Protein AF-A0A1V5KC66-F1 (afdb_monomer)

Solvent-accessible surface area (backbone atoms only — not comparable to full-atom values): 8540 Å² total; per-residue (Å²): 64,28,26,28,54,78,87,61,74,70,51,52,48,59,29,53,36,64,73,66,48,62,86,91,54,68,43,51,25,12,16,60,26,38,77,54,48,74,86,56,92,78,58,57,57,96,84,44,56,28,66,43,75,62,49,49,56,77,28,45,54,57,56,52,51,50,50,55,51,49,26,60,76,72,69,50,92,50,74,72,76,48,102,70,70,49,48,34,32,47,70,57,68,65,39,51,52,53,49,53,51,42,50,71,74,61,50,54,48,36,24,33,17,74,59,70,67,86,86,52,48,73,70,56,45,49,50,43,33,76,76,33,41,52,37,66,57,76,56,52,68,62,49,49,57,31,42,76,67,75,93

Foldseek 3Di:
DEEEDDDDPLLLLLLLLLVPADLPAAAEYAAPNCVSHVPPPSQADPPHGSYDYQYHNVSVVVVVVVLVVVCVVVVHPDSLPDLDAAEYEYDDCSRVVSVVVCVVSVAACHAYDPDDDPPQDPVNVVVCCVRRVYHHDDDSVVVSVVSNVSD

Nearest PDB structures (foldseek):
  1oa1-assembly1_A  TM=1.005E+00  e=5.098E-24  Nitratidesulfovibrio vulgaris
  1e1d-assembly1_A  TM=1.003E+00  e=7.368E-24  Nitratidesulfovibrio vulgaris
  1upx-assembly1_A  TM=9.959E-01  e=2.087E-21  Desulfovibrio desulfuricans
  8cns-assembly1_A  TM=9.979E-01  e=1.582E-20  Methanothermococcus thermolithotrophicus DSM 2095
  7e0l-assembly2_M  TM=9.813E-01  e=1.350E-15  Methanothermobacter marburgensis str. Marburg

Radius of gyration: 14.73 Å; Cα contacts (8 Å, |Δi|>4): 222; chains: 1; bounding box: 36×36×29 Å

Secondary structure (DSSP, 8-state):
--B---S-GGGHHHHHHHHHS-TT--EEE-SGGGGGTTTS---EETTEESEEE--SGGGHHHHHHHHHHHHHHTT-SSGGGSS---EEE--SHHHHHHHHHHHHTT----EEESS--TT--HHHHHHHHHHH--EE---HHHHHHHHHTT-

Mean predicted aligned error: 2.04 Å

pLDDT: mean 97.91, std 1.31, range [92.5, 98.94]

Structure (mmCIF, N/CA/C/O backbone):
data_AF-A0A1V5KC66-F1
#
_entry.id   AF-A0A1V5KC66-F1
#
loop_
_atom_site.group_PDB
_atom_site.id
_atom_site.type_symbol
_atom_site.label_atom_id
_atom_site.label_alt_id
_atom_site.label_comp_id
_atom_site.label_asym_id
_atom_site.label_entity_id
_atom_site.label_seq_id
_atom_site.pdbx_PDB_ins_code
_atom_site.Cartn_x
_atom_site.Cartn_y
_atom_site.Cartn_z
_atom_site.occupancy
_atom_site.B_iso_or_equiv
_atom_site.auth_seq_id
_atom_site.auth_comp_id
_atom_site.auth_asym_id
_atom_site.auth_atom_id
_atom_site.pdbx_PDB_model_num
ATOM 1 N N . MET A 1 1 ? -1.870 -3.256 -2.326 1.00 98.62 1 MET A N 1
ATOM 2 C CA . MET A 1 1 ? -0.645 -3.204 -3.154 1.00 98.62 1 MET A CA 1
ATOM 3 C C . MET A 1 1 ? -0.892 -2.518 -4.505 1.00 98.62 1 MET A C 1
ATOM 5 O O . MET A 1 1 ? -0.616 -3.096 -5.548 1.00 98.62 1 MET A O 1
ATOM 9 N N . GLY A 1 2 ? -1.425 -1.290 -4.533 1.00 97.88 2 GLY A N 1
ATOM 10 C CA . GLY A 1 2 ? -1.688 -0.574 -5.795 1.00 97.88 2 GLY A CA 1
ATOM 11 C C . GLY A 1 2 ? -0.447 0.093 -6.405 1.00 97.88 2 GLY A C 1
ATOM 12 O O . GLY A 1 2 ? 0.649 0.021 -5.849 1.00 97.88 2 GLY A O 1
ATOM 13 N N . GLY A 1 3 ? -0.642 0.782 -7.532 1.00 98.44 3 GLY A N 1
ATOM 14 C CA . GLY A 1 3 ? 0.333 1.693 -8.130 1.00 98.44 3 GLY A CA 1
ATOM 15 C C . GLY A 1 3 ? 0.879 1.239 -9.487 1.00 98.44 3 GLY A C 1
ATOM 16 O O . GLY A 1 3 ? 0.140 0.732 -10.337 1.00 98.44 3 GLY A O 1
ATOM 17 N N . CYS A 1 4 ? 2.174 1.456 -9.724 1.00 98.50 4 CYS A N 1
ATOM 18 C CA . CYS A 1 4 ? 2.809 1.279 -11.032 1.00 98.50 4 CYS A CA 1
ATOM 19 C C . CYS A 1 4 ? 3.963 0.270 -11.019 1.00 98.50 4 CYS A C 1
ATOM 21 O O . CYS A 1 4 ? 4.859 0.336 -10.176 1.00 98.50 4 CYS A O 1
ATOM 23 N N . ASP A 1 5 ? 3.970 -0.621 -12.012 1.00 98.38 5 ASP A N 1
ATOM 24 C CA . ASP A 1 5 ? 5.063 -1.559 -12.264 1.00 98.38 5 ASP A CA 1
ATOM 25 C C . ASP A 1 5 ? 6.212 -0.912 -13.065 1.00 98.38 5 ASP A C 1
ATOM 27 O O . ASP A 1 5 ? 6.081 0.176 -13.625 1.00 98.38 5 ASP A O 1
ATOM 31 N N . GLY A 1 6 ? 7.355 -1.591 -13.114 1.00 97.25 6 GLY A N 1
ATOM 32 C CA . GLY A 1 6 ? 8.553 -1.169 -13.825 1.00 97.25 6 GLY A CA 1
ATOM 33 C C . GLY A 1 6 ? 9.525 -2.328 -14.049 1.00 97.25 6 GLY A C 1
ATOM 34 O O . GLY A 1 6 ? 9.224 -3.482 -13.762 1.00 97.25 6 GLY A O 1
ATOM 35 N N . ARG A 1 7 ? 10.719 -2.023 -14.568 1.00 97.50 7 ARG A N 1
ATOM 36 C CA . ARG A 1 7 ? 11.668 -3.040 -15.069 1.00 97.50 7 ARG A CA 1
ATOM 37 C C . ARG A 1 7 ? 12.683 -3.550 -14.041 1.00 97.50 7 ARG A C 1
ATOM 39 O O . ARG A 1 7 ? 13.336 -4.553 -14.291 1.00 97.50 7 ARG A O 1
ATOM 46 N N . GLN A 1 8 ? 12.860 -2.844 -12.925 1.00 95.81 8 GLN A N 1
ATOM 47 C CA . GLN A 1 8 ? 13.914 -3.149 -11.952 1.00 95.81 8 GLN A CA 1
ATOM 48 C C . GLN A 1 8 ? 13.699 -4.529 -11.295 1.00 95.81 8 GLN A C 1
ATOM 50 O O . GLN A 1 8 ? 12.577 -4.792 -10.852 1.00 95.81 8 GLN A O 1
ATOM 55 N N . PRO A 1 9 ? 14.747 -5.372 -11.168 1.00 95.19 9 PRO A N 1
ATOM 56 C CA . PRO A 1 9 ? 14.647 -6.694 -10.542 1.00 95.19 9 PRO A CA 1
ATOM 57 C C . PRO A 1 9 ? 14.097 -6.670 -9.115 1.00 95.19 9 PRO A C 1
ATOM 59 O O . PRO A 1 9 ? 13.293 -7.528 -8.775 1.00 95.19 9 PRO A O 1
ATOM 62 N N . GLY A 1 10 ? 14.417 -5.635 -8.325 1.00 95.12 10 GLY A N 1
ATOM 63 C CA . GLY A 1 10 ? 13.925 -5.473 -6.947 1.00 95.12 10 GLY A CA 1
ATOM 64 C C . GLY A 1 10 ? 12.399 -5.378 -6.800 1.00 95.12 10 GLY A C 1
ATOM 65 O O . GLY A 1 10 ? 11.890 -5.320 -5.692 1.00 95.12 10 GLY A O 1
ATOM 66 N N . ARG A 1 11 ? 11.640 -5.375 -7.901 1.00 98.19 11 ARG A N 1
ATOM 67 C CA . ARG A 1 11 ? 10.175 -5.491 -7.887 1.00 98.19 11 ARG A CA 1
ATOM 68 C C . ARG A 1 11 ? 9.679 -6.928 -7.721 1.00 98.19 11 ARG A C 1
ATOM 70 O O . ARG A 1 11 ? 8.473 -7.092 -7.547 1.00 98.19 11 ARG A O 1
ATOM 77 N N . SER A 1 12 ? 10.560 -7.937 -7.767 1.00 98.31 12 SER A N 1
ATOM 78 C CA . SER A 1 12 ? 10.212 -9.307 -7.354 1.00 98.31 12 SER A CA 1
ATOM 79 C C . SER A 1 12 ? 9.659 -9.325 -5.930 1.00 98.31 12 SER A C 1
ATOM 81 O O . SER A 1 12 ? 8.708 -10.056 -5.683 1.00 98.31 12 SER A O 1
ATOM 83 N N . TYR A 1 13 ? 10.118 -8.397 -5.080 1.00 98.81 13 TYR A N 1
ATOM 84 C CA . TYR A 1 13 ? 9.557 -8.090 -3.764 1.00 98.81 13 TYR A CA 1
ATOM 85 C C . TYR A 1 13 ? 8.018 -8.116 -3.750 1.00 98.81 13 TYR A C 1
ATOM 87 O O . TYR A 1 13 ? 7.427 -8.782 -2.912 1.00 98.81 13 TYR A O 1
ATOM 95 N N . PHE A 1 14 ? 7.336 -7.468 -4.704 1.00 98.88 14 PHE A N 1
ATOM 96 C CA . PHE A 1 14 ? 5.865 -7.425 -4.711 1.00 98.88 14 PHE A CA 1
ATOM 97 C C . PHE A 1 14 ? 5.213 -8.754 -5.115 1.00 98.88 14 PHE A C 1
ATOM 99 O O . PHE A 1 14 ? 4.085 -9.026 -4.711 1.00 98.88 14 PHE A O 1
ATOM 106 N N . THR A 1 15 ? 5.888 -9.570 -5.926 1.00 98.88 15 THR A N 1
ATOM 107 C CA . THR A 1 15 ? 5.449 -10.942 -6.216 1.00 98.88 15 THR A CA 1
ATOM 108 C C . THR A 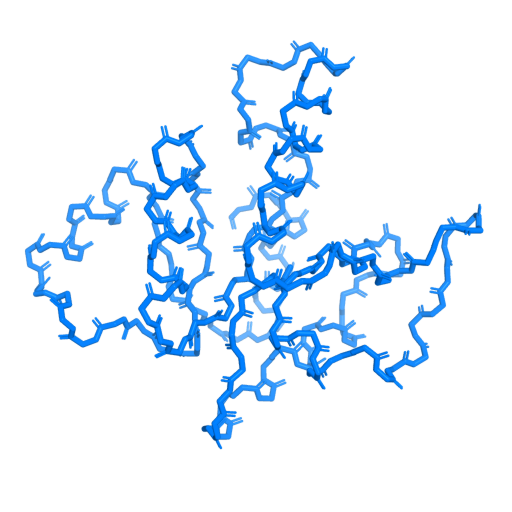1 15 ? 5.616 -11.804 -4.966 1.00 98.88 15 THR A C 1
ATOM 110 O O . THR A 1 15 ? 4.659 -12.432 -4.523 1.00 98.88 15 THR A O 1
ATOM 113 N N . GLU A 1 16 ? 6.789 -11.738 -4.339 1.00 98.81 16 GLU A N 1
ATOM 114 C CA . GLU A 1 16 ? 7.138 -12.514 -3.148 1.00 98.81 16 GLU A CA 1
ATOM 115 C C . GLU A 1 16 ? 6.252 -12.149 -1.945 1.00 98.81 16 GLU A C 1
ATOM 117 O O . GLU A 1 16 ? 5.772 -13.038 -1.247 1.00 98.81 16 GLU A O 1
ATOM 122 N N . VAL A 1 17 ? 5.942 -10.865 -1.728 1.00 98.88 17 VAL A N 1
ATOM 123 C CA . VAL A 1 17 ? 4.968 -10.432 -0.710 1.00 98.88 17 VAL A CA 1
ATOM 124 C C . VAL A 1 17 ? 3.601 -11.063 -0.967 1.00 98.88 17 VAL A C 1
ATOM 126 O O . VAL A 1 17 ? 3.005 -11.614 -0.046 1.00 98.88 17 VAL A O 1
ATOM 129 N N . ALA A 1 18 ? 3.100 -11.030 -2.206 1.00 98.88 18 ALA A N 1
ATOM 130 C CA . ALA A 1 18 ? 1.784 -11.581 -2.525 1.00 98.88 18 ALA A CA 1
ATOM 131 C C . ALA A 1 18 ? 1.695 -13.100 -2.284 1.00 98.88 18 ALA A C 1
ATOM 133 O O . ALA A 1 18 ? 0.657 -13.591 -1.840 1.00 98.88 18 ALA A O 1
ATOM 134 N N . GLU A 1 19 ? 2.778 -13.833 -2.545 1.00 98.75 19 GLU A N 1
ATOM 135 C CA . GLU A 1 19 ? 2.875 -15.277 -2.302 1.00 98.75 19 GLU A CA 1
ATOM 136 C C . GLU A 1 19 ? 2.994 -15.624 -0.812 1.00 98.75 19 GLU A C 1
ATOM 138 O O . GLU A 1 19 ? 2.461 -16.645 -0.377 1.00 98.75 19 GLU A O 1
ATOM 143 N N . ASN A 1 20 ? 3.669 -14.775 -0.029 1.00 98.75 20 ASN A N 1
ATOM 144 C CA . ASN A 1 20 ? 3.977 -15.032 1.382 1.00 98.75 20 ASN A CA 1
ATOM 145 C C . ASN A 1 20 ? 2.979 -14.410 2.373 1.00 98.75 20 ASN A C 1
ATOM 147 O O . ASN A 1 20 ? 3.047 -14.697 3.569 1.00 98.75 20 ASN A O 1
ATOM 151 N N . LEU A 1 21 ? 2.043 -13.580 1.907 1.00 98.81 21 LEU A N 1
ATOM 152 C CA . LEU A 1 21 ? 0.966 -13.052 2.742 1.00 98.81 21 LEU A CA 1
ATOM 153 C C . LEU A 1 21 ? 0.074 -14.190 3.291 1.00 98.81 21 LEU A C 1
ATOM 155 O O . LEU A 1 21 ? -0.319 -15.079 2.521 1.00 98.81 21 LEU A O 1
ATOM 159 N N . PRO A 1 22 ? -0.323 -14.149 4.582 1.00 98.69 22 PRO A N 1
ATOM 160 C CA . PRO A 1 22 ? -1.219 -15.140 5.180 1.00 98.69 22 PRO A CA 1
ATOM 161 C C . PRO A 1 22 ? -2.502 -15.364 4.368 1.00 98.69 22 PRO A C 1
ATOM 163 O O . PRO A 1 22 ? -3.034 -14.443 3.744 1.00 98.69 22 PRO A O 1
ATOM 166 N N . LYS A 1 23 ? -3.009 -16.603 4.344 1.00 98.50 23 LYS A N 1
ATOM 167 C CA . LYS A 1 23 ? -4.131 -17.007 3.468 1.00 98.50 23 LYS A CA 1
ATOM 168 C C . LYS A 1 23 ? -5.465 -16.326 3.794 1.00 98.50 23 LYS A C 1
ATOM 170 O O . LYS A 1 23 ? -6.372 -16.370 2.975 1.00 98.50 23 LYS A O 1
ATOM 175 N N . ASP A 1 24 ? -5.571 -15.701 4.955 1.00 98.56 24 ASP A N 1
ATOM 176 C CA . ASP A 1 24 ? -6.706 -14.915 5.438 1.00 98.56 24 ASP A CA 1
ATOM 177 C C . ASP A 1 24 ? -6.595 -13.412 5.103 1.00 98.56 24 ASP A C 1
ATOM 179 O O . ASP A 1 24 ? -7.413 -12.609 5.547 1.00 98.56 24 ASP A O 1
ATOM 183 N N . THR A 1 25 ? -5.622 -13.019 4.275 1.00 98.88 25 THR A N 1
ATOM 184 C CA . THR A 1 25 ? -5.467 -11.643 3.776 1.00 98.88 25 THR A CA 1
ATOM 185 C C . THR A 1 25 ? -5.975 -11.474 2.344 1.00 98.88 25 THR A C 1
ATOM 187 O O . THR A 1 25 ? -5.914 -12.398 1.525 1.00 98.88 25 THR A O 1
ATOM 190 N N . VAL A 1 26 ? -6.419 -10.254 2.023 1.00 98.88 26 VAL A N 1
ATOM 191 C CA . VAL A 1 26 ? -6.855 -9.841 0.681 1.00 98.88 26 VAL A CA 1
ATOM 192 C C . VAL A 1 26 ? -5.977 -8.699 0.170 1.00 98.88 26 VAL A C 1
ATOM 194 O O . VAL A 1 26 ? -5.782 -7.688 0.844 1.00 98.88 26 VAL A O 1
ATOM 197 N N . ILE A 1 27 ? -5.481 -8.830 -1.058 1.00 98.94 27 ILE A N 1
ATOM 198 C CA . ILE A 1 27 ? -4.735 -7.795 -1.770 1.00 98.94 27 ILE A CA 1
ATOM 199 C C . ILE A 1 27 ? -5.721 -6.896 -2.516 1.00 98.94 27 ILE A C 1
ATOM 201 O O . ILE A 1 27 ? -6.362 -7.316 -3.476 1.00 98.94 27 ILE A O 1
ATOM 205 N N . LEU A 1 28 ? -5.780 -5.624 -2.126 1.00 98.88 28 LEU A N 1
ATOM 206 C CA . LEU A 1 28 ? -6.446 -4.579 -2.905 1.00 98.88 28 LEU A CA 1
ATOM 207 C C . LEU A 1 28 ? -5.458 -3.953 -3.894 1.00 98.88 28 LEU A C 1
ATOM 209 O O . LEU A 1 28 ? -4.358 -3.536 -3.499 1.00 98.88 28 LEU A O 1
ATOM 213 N N . THR A 1 29 ? -5.829 -3.869 -5.171 1.00 98.88 29 THR A N 1
ATOM 214 C CA . THR A 1 29 ? -4.966 -3.309 -6.217 1.00 98.88 29 THR A CA 1
ATOM 215 C C . THR A 1 29 ? -5.694 -2.402 -7.199 1.00 98.88 29 THR A C 1
ATOM 217 O O . THR A 1 29 ? -6.900 -2.496 -7.395 1.00 98.88 29 THR A O 1
ATOM 220 N N . ALA A 1 30 ? -4.926 -1.497 -7.797 1.00 98.62 30 ALA A N 1
ATOM 221 C CA . ALA A 1 30 ? -5.309 -0.614 -8.885 1.00 98.62 30 ALA A CA 1
ATOM 222 C C . ALA A 1 30 ? -4.020 -0.178 -9.604 1.00 98.62 30 ALA A C 1
ATOM 224 O O . ALA A 1 30 ? -2.995 0.056 -8.958 1.00 98.62 30 ALA A O 1
ATOM 225 N N . GLY A 1 31 ? -4.052 -0.063 -10.931 1.00 98.69 31 GLY A N 1
ATOM 226 C CA . GLY A 1 31 ? -2.879 0.269 -11.745 1.00 98.69 31 GLY A CA 1
ATOM 227 C C . GLY A 1 31 ? -1.991 -0.930 -12.094 1.00 98.69 31 GLY A C 1
ATOM 228 O O . GLY A 1 31 ? -2.246 -2.067 -11.705 1.00 98.69 31 GLY A O 1
ATOM 229 N N . CYS A 1 32 ? -0.957 -0.699 -12.906 1.00 98.56 32 CYS A N 1
ATOM 230 C CA . CYS A 1 32 ? -0.172 -1.785 -13.497 1.00 98.56 32 CYS A CA 1
ATOM 231 C C . CYS A 1 32 ? 0.698 -2.568 -12.500 1.00 98.56 32 CYS A C 1
ATOM 233 O O . CYS A 1 32 ? 1.145 -3.653 -12.857 1.00 98.56 32 CYS A O 1
ATOM 235 N N . ALA A 1 33 ? 0.873 -2.108 -11.252 1.00 98.69 33 ALA A N 1
ATOM 236 C CA . ALA A 1 33 ? 1.508 -2.909 -10.194 1.00 98.69 33 ALA A CA 1
ATOM 237 C C . ALA A 1 33 ? 0.868 -4.301 -10.033 1.00 98.69 33 ALA A C 1
ATOM 239 O O . ALA A 1 33 ? 1.558 -5.260 -9.690 1.00 98.69 33 ALA A O 1
ATOM 240 N N . LYS A 1 34 ? -0.427 -4.429 -10.367 1.00 98.75 34 LYS A N 1
ATOM 241 C CA . LYS A 1 34 ? -1.172 -5.694 -10.363 1.00 98.75 34 LYS A CA 1
ATOM 242 C C . LYS A 1 34 ? -0.483 -6.831 -11.119 1.00 98.75 34 LYS A C 1
ATOM 244 O O . LYS A 1 34 ? -0.631 -7.985 -10.735 1.00 98.75 34 LYS A O 1
ATOM 249 N N . TYR A 1 35 ? 0.281 -6.533 -12.173 1.00 98.75 35 TYR A N 1
ATOM 250 C CA . TYR A 1 35 ? 0.896 -7.565 -13.012 1.00 98.75 35 TYR A CA 1
ATOM 251 C C . TYR A 1 35 ? 1.979 -8.378 -12.297 1.00 98.75 35 TYR A C 1
ATOM 253 O O . TYR A 1 35 ? 2.373 -9.428 -12.798 1.00 98.75 35 TYR A O 1
ATOM 261 N N . ARG A 1 36 ? 2.417 -7.941 -11.110 1.00 98.75 36 ARG A N 1
ATOM 262 C CA . ARG A 1 36 ? 3.330 -8.706 -10.258 1.00 98.75 36 ARG A CA 1
ATOM 263 C C . ARG A 1 36 ? 2.683 -9.919 -9.598 1.00 98.75 36 ARG A C 1
ATOM 265 O O . ARG A 1 36 ? 3.413 -10.824 -9.215 1.00 98.75 36 ARG A O 1
ATOM 272 N N . TYR A 1 37 ? 1.358 -9.953 -9.472 1.00 98.81 37 TYR A N 1
ATOM 273 C CA . TYR A 1 37 ? 0.672 -11.001 -8.708 1.00 98.81 37 TYR A CA 1
ATOM 274 C C . TYR A 1 37 ? -0.718 -11.394 -9.239 1.00 98.81 37 TYR A C 1
ATOM 276 O O . TYR A 1 37 ? -1.269 -12.395 -8.796 1.00 98.81 37 TYR A O 1
ATOM 284 N N . ASN A 1 38 ? -1.303 -10.682 -10.209 1.00 98.44 38 ASN A N 1
ATOM 285 C CA . ASN A 1 38 ? -2.669 -10.957 -10.691 1.00 98.44 38 ASN A CA 1
ATOM 286 C C . ASN A 1 38 ? -2.837 -12.261 -11.494 1.00 98.44 38 ASN A C 1
ATOM 288 O O . ASN A 1 38 ? -3.957 -12.615 -11.848 1.00 98.44 38 ASN A O 1
ATOM 292 N N . LYS A 1 39 ? -1.742 -12.958 -11.8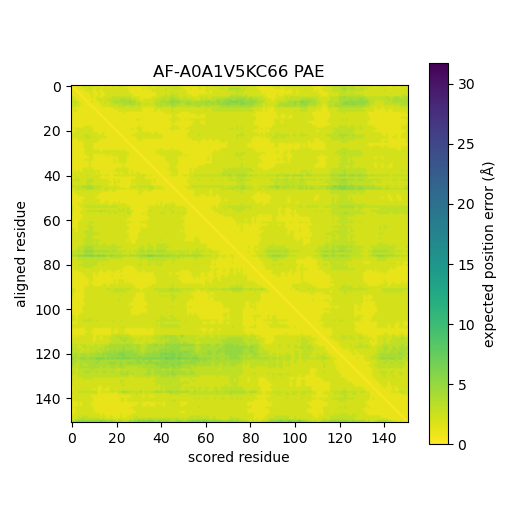05 1.00 98.50 39 LYS A N 1
ATOM 293 C CA . LYS A 1 39 ? -1.741 -14.270 -12.474 1.00 98.50 39 LYS A CA 1
ATOM 294 C C . LYS A 1 39 ? -1.405 -15.423 -11.524 1.00 98.50 39 LYS A C 1
ATOM 296 O O . LYS A 1 39 ? -1.304 -16.562 -11.971 1.00 98.50 39 LYS A O 1
ATOM 301 N N . LEU A 1 40 ? -1.206 -15.134 -10.239 1.00 98.44 40 LEU A N 1
ATOM 302 C CA . LEU A 1 40 ? -0.950 -16.144 -9.219 1.00 98.44 40 LEU A CA 1
ATOM 303 C C . LEU A 1 40 ? -2.259 -16.816 -8.792 1.00 98.44 40 LEU A C 1
ATOM 305 O O . LEU A 1 40 ? -3.316 -16.187 -8.742 1.00 98.44 40 LEU A O 1
ATOM 309 N N . GLN A 1 41 ? -2.183 -18.095 -8.430 1.00 98.25 41 GLN A N 1
ATOM 310 C CA . GLN A 1 41 ? -3.326 -18.867 -7.935 1.00 98.25 41 GLN A CA 1
ATOM 311 C C . GLN A 1 41 ? -3.492 -18.676 -6.420 1.00 98.25 41 GLN A C 1
ATOM 313 O O . GLN A 1 41 ? -3.291 -19.600 -5.637 1.00 98.25 41 GLN A O 1
ATOM 318 N N . LEU A 1 42 ? -3.826 -17.452 -5.992 1.00 98.50 42 LEU A N 1
ATOM 319 C CA . LEU A 1 42 ? -3.927 -17.116 -4.564 1.00 98.50 42 LEU A CA 1
ATOM 320 C C . LEU A 1 42 ? -5.237 -17.575 -3.904 1.00 98.50 42 LEU A C 1
ATOM 322 O O . LEU A 1 42 ? -5.281 -17.623 -2.676 1.00 98.50 42 LEU A O 1
ATOM 326 N N . GLY A 1 43 ? -6.258 -17.938 -4.690 1.00 98.50 43 GLY A N 1
ATOM 327 C CA . GLY A 1 43 ? -7.558 -18.425 -4.213 1.00 98.50 43 GLY A CA 1
ATOM 328 C C . GLY A 1 43 ? -8.516 -17.319 -3.753 1.00 98.50 43 GLY A C 1
ATOM 329 O O . GLY A 1 43 ? -8.372 -16.149 -4.119 1.00 98.50 43 GLY A O 1
ATOM 330 N N . ASP A 1 44 ? -9.500 -17.703 -2.945 1.00 98.75 44 ASP A N 1
ATOM 331 C CA . ASP A 1 44 ? -10.533 -16.841 -2.369 1.00 98.75 44 ASP A CA 1
ATOM 332 C C . ASP A 1 44 ? -10.731 -17.117 -0.866 1.00 98.75 44 ASP A C 1
ATOM 334 O O . ASP A 1 44 ? -10.261 -18.121 -0.331 1.00 98.75 44 ASP A O 1
ATOM 338 N N . ILE A 1 45 ? -11.413 -16.197 -0.181 1.00 98.62 45 ILE A N 1
ATOM 339 C CA . ILE A 1 45 ? -11.846 -16.322 1.213 1.00 98.62 45 ILE A CA 1
ATOM 340 C C . ILE A 1 45 ? -13.370 -16.207 1.219 1.00 98.62 45 ILE A C 1
ATOM 342 O O . ILE A 1 45 ? -13.919 -15.118 1.049 1.00 98.62 45 ILE A O 1
ATOM 346 N N . GLY A 1 46 ? -14.063 -17.335 1.380 1.00 97.88 46 GLY A N 1
ATOM 347 C CA . GLY A 1 46 ? -15.529 -17.359 1.421 1.00 97.88 46 GLY A CA 1
ATOM 348 C C . GLY A 1 46 ? -16.187 -16.817 0.146 1.00 97.88 46 GLY A C 1
ATOM 349 O O . GLY A 1 46 ? -17.202 -16.131 0.231 1.00 97.88 46 GLY A O 1
ATOM 350 N N . GLY A 1 47 ? -15.594 -17.070 -1.024 1.00 98.38 47 GLY A N 1
ATOM 351 C CA . GLY A 1 47 ? -16.055 -16.566 -2.318 1.00 98.38 47 GLY A CA 1
ATOM 352 C C . GLY A 1 47 ? -15.500 -15.193 -2.709 1.00 98.38 47 GLY A C 1
ATOM 353 O O . GLY A 1 47 ? -15.711 -14.766 -3.843 1.0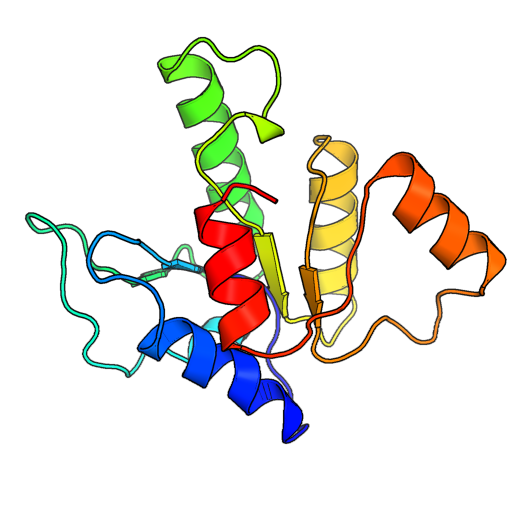0 98.38 47 GLY A O 1
ATOM 354 N N . ILE A 1 48 ? -14.776 -14.498 -1.821 1.00 98.44 48 ILE A N 1
ATOM 355 C CA . ILE A 1 48 ? -14.129 -13.213 -2.127 1.00 98.44 48 ILE A CA 1
ATOM 356 C C . ILE A 1 48 ? -12.697 -13.472 -2.617 1.00 98.44 48 ILE A C 1
ATOM 358 O O . ILE A 1 48 ? -11.878 -13.955 -1.832 1.00 98.44 48 ILE A O 1
ATOM 362 N N . PRO A 1 49 ? -12.344 -13.144 -3.876 1.00 98.75 49 PRO A N 1
ATOM 363 C CA . PRO A 1 49 ? -10.995 -13.370 -4.388 1.00 98.75 49 PRO A CA 1
ATOM 364 C C . PRO A 1 49 ? -9.922 -12.676 -3.543 1.00 98.75 49 PRO A C 1
ATOM 366 O O . PRO A 1 49 ? -10.073 -11.515 -3.163 1.00 98.75 49 PRO A O 1
ATOM 369 N N . ARG A 1 50 ? -8.789 -13.350 -3.308 1.00 98.81 50 ARG A N 1
ATOM 370 C CA . ARG A 1 50 ? -7.662 -12.776 -2.547 1.00 98.81 50 ARG A CA 1
ATOM 371 C C . ARG A 1 50 ? -6.920 -11.657 -3.277 1.00 98.81 50 ARG A C 1
ATOM 373 O O . ARG A 1 50 ? -6.073 -11.007 -2.673 1.00 98.81 50 ARG A O 1
ATOM 380 N N . VAL A 1 51 ? -7.241 -11.398 -4.543 1.00 98.88 51 VAL A N 1
ATOM 381 C CA . VAL A 1 51 ? -6.805 -10.207 -5.282 1.00 98.88 51 VAL A CA 1
ATOM 382 C C . VAL A 1 51 ? -8.043 -9.498 -5.814 1.00 98.88 51 VAL A C 1
ATOM 384 O O . VAL A 1 51 ? -8.716 -10.013 -6.705 1.00 98.88 51 VAL A O 1
ATOM 387 N N . LEU A 1 52 ? -8.328 -8.310 -5.285 1.00 98.88 52 LEU A N 1
ATOM 388 C CA . LEU A 1 52 ? -9.416 -7.452 -5.745 1.00 98.88 52 LEU A CA 1
ATOM 389 C C . LEU A 1 52 ? -8.836 -6.293 -6.551 1.00 98.88 52 LEU A C 1
ATOM 391 O O . LEU A 1 52 ? -8.155 -5.413 -6.018 1.00 98.88 52 LEU A O 1
ATOM 395 N N . ASP A 1 53 ? -9.097 -6.322 -7.853 1.00 98.75 53 ASP A N 1
ATOM 396 C CA . ASP A 1 53 ? -8.623 -5.332 -8.810 1.00 98.75 53 ASP A CA 1
ATOM 397 C C . ASP A 1 53 ? -9.689 -4.265 -9.074 1.00 98.75 53 ASP A C 1
ATOM 399 O O . ASP A 1 53 ? -10.710 -4.537 -9.701 1.00 98.75 53 ASP A O 1
ATOM 403 N N . ALA A 1 54 ? -9.435 -3.041 -8.611 1.00 98.62 54 ALA A N 1
ATOM 404 C CA . ALA A 1 54 ? -10.329 -1.906 -8.801 1.00 98.62 54 ALA A CA 1
ATOM 405 C C . ALA A 1 54 ? -10.182 -1.226 -10.175 1.00 98.62 54 ALA A C 1
ATOM 407 O O . ALA A 1 54 ? -11.035 -0.415 -10.522 1.00 98.62 54 ALA A O 1
ATOM 408 N N . GLY A 1 55 ? -9.133 -1.534 -10.955 1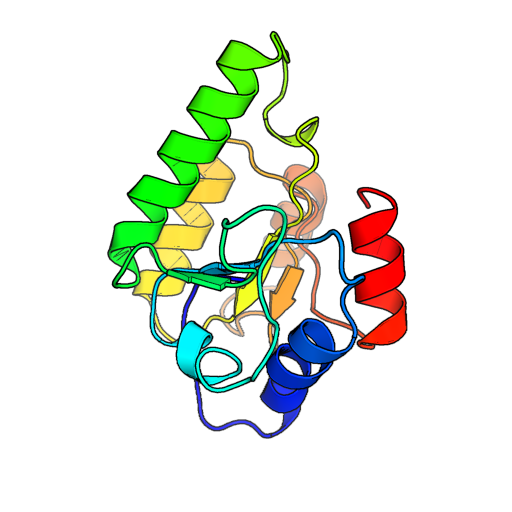.00 98.19 55 GLY A N 1
ATOM 409 C CA . GLY A 1 55 ? -8.937 -0.974 -12.297 1.00 98.19 55 GLY A CA 1
ATOM 410 C C . GLY A 1 55 ? -7.571 -0.320 -12.534 1.00 98.19 55 GLY A C 1
ATOM 411 O O . GLY A 1 55 ? -6.515 -0.850 -12.178 1.00 98.19 55 GLY A O 1
ATOM 412 N N . GLN A 1 56 ? -7.552 0.799 -13.248 1.00 98.38 56 GLN A N 1
ATOM 413 C CA . GLN A 1 56 ? -6.366 1.586 -13.589 1.00 98.38 56 GLN A CA 1
ATOM 414 C C . GLN A 1 56 ? -5.798 2.329 -12.368 1.00 98.38 56 GLN A C 1
ATOM 416 O O . GLN A 1 56 ? -6.339 2.265 -11.273 1.00 98.38 56 GLN A O 1
ATOM 421 N N . CYS A 1 57 ? -4.679 3.046 -12.524 1.00 94.94 57 CYS A N 1
ATOM 422 C CA . CYS A 1 57 ? -4.072 3.767 -11.396 1.00 94.94 57 CYS A CA 1
ATOM 423 C C . CYS A 1 57 ? -4.967 4.893 -10.845 1.00 94.94 57 CYS A C 1
ATOM 425 O O . CYS A 1 57 ? -4.920 5.179 -9.656 1.00 94.94 57 CYS A O 1
ATOM 427 N N . ASN A 1 58 ? -5.823 5.494 -11.672 1.00 95.44 58 ASN A N 1
ATOM 428 C CA . ASN A 1 58 ? -6.861 6.432 -11.226 1.00 95.44 58 ASN A CA 1
ATOM 429 C C . ASN A 1 58 ? -7.935 5.766 -10.347 1.00 95.44 58 ASN A C 1
ATOM 431 O O . ASN A 1 58 ? -8.488 6.426 -9.471 1.00 95.44 58 ASN A O 1
ATOM 435 N N . ASP A 1 59 ? -8.172 4.461 -10.496 1.00 98.38 59 ASP A N 1
ATOM 436 C CA . ASP A 1 59 ? -9.145 3.720 -9.682 1.00 98.38 59 ASP A CA 1
ATOM 437 C C . ASP A 1 59 ? -8.625 3.407 -8.268 1.00 98.38 59 ASP A C 1
ATOM 439 O O . ASP A 1 59 ? -9.347 2.864 -7.432 1.00 98.38 59 ASP A O 1
ATOM 443 N N . SER A 1 60 ? -7.410 3.858 -7.925 1.00 98.56 60 SER A N 1
ATOM 444 C CA . SER A 1 60 ? -7.013 4.048 -6.524 1.00 98.56 60 SER A CA 1
ATOM 445 C C . SER A 1 60 ? -7.990 4.955 -5.760 1.00 98.56 60 SER A C 1
ATOM 447 O O . SER A 1 60 ? -8.096 4.829 -4.542 1.00 98.56 60 SER A O 1
ATOM 449 N N . TYR A 1 61 ? -8.751 5.804 -6.462 1.00 98.62 61 TYR A N 1
ATOM 450 C CA . TYR A 1 61 ? -9.889 6.526 -5.896 1.00 98.62 61 TYR A CA 1
ATOM 451 C C . TYR A 1 61 ? -10.919 5.579 -5.262 1.00 98.62 61 TYR A C 1
ATOM 453 O O . TYR A 1 61 ? -11.306 5.773 -4.111 1.00 98.62 61 TYR A O 1
ATOM 461 N N . SER A 1 62 ? -11.304 4.509 -5.962 1.00 98.50 62 SER A N 1
ATOM 462 C CA . SER A 1 62 ? -12.246 3.508 -5.451 1.00 98.50 62 SER A CA 1
ATOM 463 C C . SER A 1 62 ? -11.721 2.839 -4.183 1.00 98.50 62 SER A C 1
ATOM 465 O O . SER A 1 62 ? -12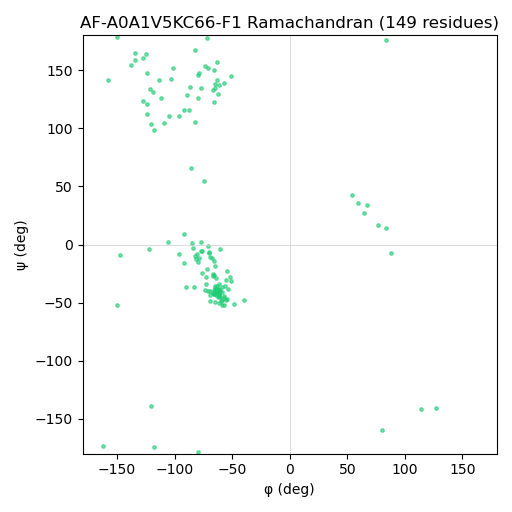.473 2.657 -3.230 1.00 98.50 62 SER A O 1
ATOM 467 N N . LEU A 1 63 ? -10.418 2.539 -4.118 1.00 98.56 63 LEU A N 1
ATOM 468 C CA . LEU A 1 63 ? -9.802 1.971 -2.913 1.00 98.56 63 LEU A CA 1
ATOM 469 C C . LEU A 1 63 ? -9.850 2.943 -1.722 1.00 98.56 63 LEU A C 1
ATOM 471 O O . LEU A 1 63 ? -10.104 2.517 -0.597 1.00 98.56 63 LEU A O 1
ATOM 475 N N . ALA A 1 64 ? -9.662 4.244 -1.963 1.00 98.12 64 ALA A N 1
ATOM 476 C CA . ALA A 1 64 ? -9.817 5.265 -0.929 1.00 98.12 64 ALA A CA 1
ATOM 477 C C . ALA A 1 64 ? -11.273 5.366 -0.440 1.00 98.12 64 ALA A C 1
ATOM 479 O O . ALA A 1 64 ? -11.510 5.420 0.765 1.00 98.12 64 ALA A O 1
ATOM 480 N N . VAL A 1 65 ? -12.251 5.325 -1.352 1.00 98.44 65 VAL A N 1
ATOM 481 C CA . VAL A 1 65 ? -13.683 5.308 -1.004 1.00 98.44 65 VAL A CA 1
ATOM 482 C C . VAL A 1 65 ? -14.036 4.069 -0.178 1.00 98.44 65 VAL A C 1
ATOM 484 O O . VAL A 1 65 ? -14.725 4.193 0.832 1.00 98.44 65 VAL A O 1
ATOM 487 N N . VAL A 1 66 ? -13.526 2.890 -0.549 1.00 98.56 66 VAL A N 1
ATOM 488 C CA . VAL A 1 66 ? -13.710 1.653 0.226 1.00 98.56 66 VAL A CA 1
ATOM 489 C C . VAL A 1 66 ? -13.145 1.806 1.636 1.00 98.56 66 VAL A C 1
ATOM 491 O O . VAL A 1 66 ? -13.852 1.519 2.598 1.00 98.56 66 VAL A O 1
ATOM 494 N N . ALA A 1 67 ? -11.917 2.312 1.789 1.00 98.25 67 ALA A N 1
ATOM 495 C CA . ALA A 1 67 ? -11.322 2.531 3.107 1.00 98.25 67 ALA A CA 1
ATOM 496 C C . ALA A 1 67 ? -12.147 3.518 3.953 1.00 98.25 67 ALA A C 1
ATOM 498 O O . ALA A 1 67 ? -12.453 3.237 5.108 1.00 98.25 67 ALA A O 1
ATOM 499 N N . LEU A 1 68 ? -12.589 4.639 3.375 1.00 97.81 68 LEU A N 1
ATOM 500 C CA . LEU A 1 68 ? -13.450 5.602 4.069 1.00 97.81 68 LEU A CA 1
ATOM 501 C C . LEU A 1 68 ? -14.792 4.988 4.482 1.00 97.81 68 LEU A C 1
ATOM 503 O O . LEU A 1 68 ? -15.266 5.249 5.588 1.00 97.81 68 LEU A O 1
ATOM 507 N N . LYS A 1 69 ? -15.383 4.136 3.637 1.00 98.69 69 LYS A N 1
ATOM 508 C CA . LYS A 1 69 ? -16.630 3.453 3.979 1.00 98.69 69 LYS A CA 1
ATOM 509 C C . LYS A 1 69 ? -16.432 2.420 5.085 1.00 98.69 69 LYS A C 1
ATOM 511 O O . LYS A 1 69 ? -17.261 2.336 5.983 1.00 98.69 69 LYS A O 1
ATOM 516 N N . LEU A 1 70 ? -15.331 1.669 5.069 1.00 98.44 70 LEU A N 1
ATOM 517 C CA . LEU A 1 70 ? -14.995 0.748 6.157 1.00 98.44 70 LEU A CA 1
ATOM 518 C C . LEU A 1 70 ? -14.774 1.503 7.470 1.00 98.44 70 LEU A C 1
ATOM 520 O O . LEU A 1 70 ? -15.303 1.091 8.497 1.00 98.44 70 LEU A O 1
ATOM 524 N N . LYS A 1 71 ? -14.065 2.639 7.435 1.00 98.38 71 LYS A N 1
ATOM 525 C CA . LYS A 1 71 ? -13.878 3.512 8.602 1.00 98.38 71 LYS A CA 1
ATOM 526 C C . LYS A 1 71 ? -15.224 3.906 9.220 1.00 98.38 71 LYS A C 1
ATOM 528 O O . LYS A 1 71 ? -15.387 3.811 10.432 1.00 98.38 71 LYS A O 1
ATOM 533 N N . GLU A 1 72 ? -16.175 4.325 8.384 1.00 98.25 72 GLU A N 1
ATOM 534 C CA . GLU A 1 72 ? -17.538 4.679 8.796 1.00 98.25 72 GLU A CA 1
ATOM 535 C C . GLU A 1 72 ? -18.274 3.481 9.416 1.00 98.25 72 GLU A C 1
ATOM 537 O O . GLU A 1 72 ? -18.798 3.594 10.520 1.00 98.25 72 GLU A O 1
ATOM 542 N N . VAL A 1 73 ? -18.273 2.326 8.739 1.00 98.56 73 VAL A N 1
ATOM 543 C CA . VAL A 1 73 ? -18.968 1.105 9.190 1.00 98.56 73 VAL A CA 1
ATOM 544 C C . VAL A 1 73 ? -18.423 0.596 10.526 1.00 98.56 73 VAL A C 1
ATOM 546 O O . VAL A 1 73 ? -19.199 0.162 11.373 1.00 98.56 73 VAL A O 1
ATOM 549 N N . PHE A 1 74 ? -17.109 0.677 10.742 1.00 98.06 74 PHE A N 1
ATOM 550 C CA . PHE A 1 74 ? -16.475 0.294 12.005 1.00 98.06 74 PHE A CA 1
ATOM 551 C C . PHE A 1 74 ? -16.497 1.403 13.072 1.00 98.06 74 PHE A C 1
ATOM 553 O O . PHE A 1 74 ? -16.040 1.173 14.189 1.00 98.06 74 PHE A O 1
ATOM 560 N N . GLY A 1 75 ? -17.013 2.599 12.763 1.00 97.94 75 GLY A N 1
ATOM 561 C CA . GLY A 1 75 ? -17.081 3.717 13.710 1.00 97.94 75 GLY A CA 1
ATOM 562 C C . GLY A 1 75 ? -15.714 4.251 14.159 1.00 97.94 75 GLY A C 1
ATOM 563 O O . GLY A 1 75 ? -15.593 4.776 15.267 1.00 97.94 75 GLY A O 1
ATOM 564 N N . LEU A 1 76 ? -14.679 4.106 13.327 1.00 98.19 76 LEU A N 1
ATOM 565 C CA . LEU A 1 76 ? -13.305 4.493 13.662 1.00 98.19 76 LEU A CA 1
ATOM 566 C C . LEU A 1 76 ? -13.095 6.004 13.511 1.00 98.19 76 LEU A C 1
ATOM 568 O O . LEU A 1 76 ? -13.647 6.646 12.610 1.00 98.19 76 LEU A O 1
ATOM 572 N N . LYS A 1 77 ? -12.259 6.594 14.373 1.00 97.19 77 LYS A N 1
ATOM 573 C CA . LYS A 1 77 ? -11.974 8.040 14.342 1.00 97.19 77 LYS A CA 1
ATOM 574 C C . LYS A 1 77 ? -10.893 8.371 13.320 1.00 97.19 77 LYS A C 1
ATOM 576 O O . LYS A 1 77 ? -11.009 9.376 12.610 1.00 97.19 77 LYS A O 1
ATOM 581 N N . ASP A 1 78 ? -9.901 7.502 13.178 1.00 96.50 78 ASP A N 1
ATOM 582 C CA . ASP A 1 78 ? -8.790 7.618 12.241 1.00 96.50 78 ASP A CA 1
ATOM 583 C C . ASP A 1 78 ? -8.866 6.513 11.165 1.00 96.50 78 ASP A C 1
ATOM 585 O O . ASP A 1 78 ? -9.260 5.380 11.427 1.00 96.50 78 ASP A O 1
ATOM 589 N N . ILE A 1 79 ? -8.522 6.852 9.916 1.00 97.56 79 ILE A N 1
ATOM 590 C CA . ILE A 1 79 ? -8.472 5.882 8.808 1.00 97.56 79 ILE A CA 1
ATOM 591 C C . ILE A 1 79 ? -7.358 4.845 9.016 1.00 97.56 79 ILE A C 1
ATOM 593 O O . ILE A 1 79 ? -7.471 3.717 8.547 1.00 97.56 79 ILE A O 1
ATOM 597 N N . ASN A 1 80 ? -6.307 5.218 9.749 1.00 98.25 80 ASN A N 1
ATOM 598 C CA . ASN A 1 80 ? -5.155 4.365 10.033 1.00 98.25 80 ASN A CA 1
ATOM 599 C C . ASN A 1 80 ? -5.442 3.296 11.105 1.00 98.25 80 ASN A C 1
ATOM 601 O O . ASN A 1 80 ? -4.587 2.455 11.356 1.00 98.25 80 ASN A O 1
ATOM 605 N N . GLU A 1 81 ? -6.622 3.320 11.737 1.00 98.06 81 GLU A N 1
ATOM 606 C CA . GLU A 1 81 ? -7.086 2.268 12.656 1.00 98.06 81 GLU A CA 1
ATOM 607 C C . GLU A 1 81 ? -7.704 1.070 11.913 1.00 98.06 81 GLU A C 1
ATOM 609 O O . GLU A 1 81 ? -7.994 0.040 12.522 1.00 98.06 81 GLU A O 1
ATOM 614 N N . LEU A 1 82 ? -7.930 1.188 10.599 1.00 98.44 82 LEU A N 1
ATOM 615 C CA . LEU A 1 82 ? -8.403 0.070 9.790 1.00 98.44 82 LEU A CA 1
ATOM 616 C C . LEU A 1 82 ? -7.345 -1.038 9.717 1.00 98.44 82 LEU A C 1
ATOM 618 O O . LEU A 1 82 ? -6.151 -0.741 9.672 1.00 98.44 82 LEU A O 1
ATOM 622 N N . PRO A 1 83 ? -7.760 -2.311 9.575 1.00 98.25 83 PRO A N 1
ATOM 623 C CA . PRO A 1 83 ? -6.851 -3.424 9.309 1.00 98.25 83 PRO A CA 1
ATOM 624 C C . PRO A 1 83 ? -6.361 -3.402 7.845 1.00 98.25 83 PRO A C 1
ATOM 626 O O . PRO A 1 83 ? -6.547 -4.356 7.093 1.00 98.25 83 PRO A O 1
ATOM 629 N N . ILE A 1 84 ? -5.781 -2.281 7.406 1.00 98.62 84 ILE A N 1
ATOM 630 C CA . ILE A 1 84 ? -5.286 -2.048 6.048 1.00 98.62 84 ILE A CA 1
ATOM 631 C C . ILE A 1 84 ? -3.836 -1.576 6.127 1.00 98.62 84 ILE A C 1
ATOM 633 O O . ILE A 1 84 ? -3.533 -0.545 6.719 1.00 98.62 84 ILE A O 1
ATOM 637 N N . SER A 1 85 ? -2.951 -2.306 5.451 1.00 98.81 85 SER A N 1
ATOM 638 C CA . SER A 1 85 ? -1.565 -1.896 5.228 1.00 98.81 85 SER A CA 1
ATOM 639 C C . SER A 1 85 ? -1.367 -1.379 3.803 1.00 98.81 85 SER A C 1
ATOM 641 O O . SER A 1 85 ? -1.927 -1.917 2.844 1.00 98.81 85 SER A O 1
ATOM 643 N N . PHE A 1 86 ? -0.536 -0.346 3.651 1.00 98.69 86 PHE A N 1
ATOM 644 C CA . PHE A 1 86 ? -0.222 0.263 2.359 1.00 98.69 86 PHE A CA 1
ATOM 645 C C . PHE A 1 86 ? 1.211 -0.071 1.945 1.00 98.69 86 PHE A C 1
ATOM 647 O O . PHE A 1 86 ? 2.158 0.527 2.446 1.00 98.69 86 PHE A O 1
ATOM 654 N N . ASP A 1 87 ? 1.350 -0.996 0.997 1.00 98.81 87 ASP A N 1
ATOM 655 C CA . ASP A 1 87 ? 2.613 -1.322 0.326 1.00 98.81 87 ASP A CA 1
ATOM 656 C C . ASP A 1 87 ? 2.476 -1.024 -1.173 1.00 98.81 87 ASP A C 1
ATOM 658 O O . ASP A 1 87 ? 1.799 -1.751 -1.907 1.00 98.81 87 ASP A O 1
ATOM 662 N N . ILE A 1 88 ? 2.971 0.141 -1.597 1.00 98.75 88 ILE A N 1
ATOM 663 C CA . ILE A 1 88 ? 2.669 0.768 -2.890 1.0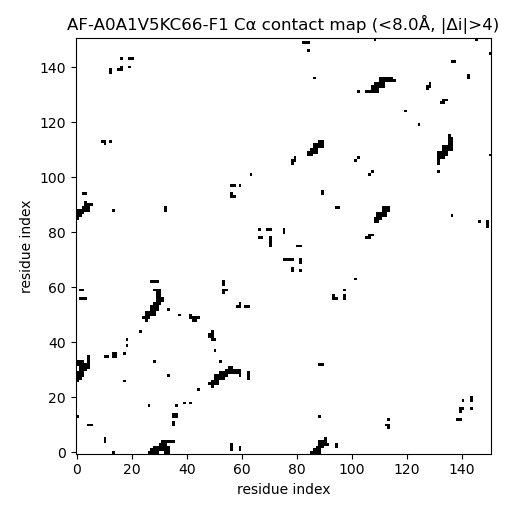0 98.75 88 ILE A CA 1
ATOM 664 C C . ILE A 1 88 ? 3.912 0.770 -3.780 1.00 98.75 88 ILE A C 1
ATOM 666 O O . ILE A 1 88 ? 4.961 1.323 -3.439 1.00 98.75 88 ILE A O 1
ATOM 670 N N . ALA A 1 89 ? 3.755 0.227 -4.987 1.00 98.69 89 ALA A N 1
ATOM 671 C CA . ALA A 1 89 ? 4.757 0.332 -6.036 1.00 98.69 89 ALA A CA 1
ATOM 672 C C . ALA A 1 89 ? 4.558 1.633 -6.826 1.00 98.69 89 ALA A C 1
ATOM 674 O O . ALA A 1 89 ? 3.441 1.952 -7.228 1.00 98.69 89 ALA A O 1
ATOM 675 N N . TRP A 1 90 ? 5.622 2.374 -7.127 1.00 98.56 90 TRP A N 1
ATOM 676 C CA . TRP A 1 90 ? 5.530 3.571 -7.977 1.00 98.56 90 TRP A CA 1
ATOM 677 C C . TRP A 1 90 ? 6.530 3.519 -9.136 1.00 98.56 90 TRP A C 1
ATOM 679 O O . TRP A 1 90 ? 7.484 2.742 -9.111 1.00 98.56 90 TRP A O 1
ATOM 689 N N . TYR A 1 91 ? 6.299 4.316 -10.183 1.00 97.94 91 TYR A N 1
ATOM 690 C CA . TYR A 1 91 ? 7.220 4.429 -11.322 1.00 97.94 91 TYR A CA 1
ATOM 691 C C . TYR A 1 91 ? 7.167 5.813 -11.975 1.00 97.94 91 TYR A C 1
ATOM 693 O O . TYR A 1 91 ? 8.202 6.449 -12.144 1.00 97.94 91 TYR A O 1
ATOM 701 N N . GLU A 1 92 ? 5.970 6.285 -12.324 1.00 97.12 92 GLU A N 1
ATOM 702 C CA . GLU A 1 92 ? 5.756 7.567 -13.003 1.00 97.12 92 GLU A CA 1
ATOM 703 C C . GLU A 1 92 ? 4.917 8.537 -12.154 1.00 97.12 92 GLU A C 1
ATOM 705 O O . GLU A 1 92 ? 4.646 8.297 -10.976 1.00 97.12 92 GLU A O 1
ATOM 710 N N . GLN A 1 93 ? 4.566 9.687 -12.727 1.00 98.38 93 GLN A N 1
ATOM 711 C CA . GLN A 1 93 ? 4.066 10.840 -11.983 1.00 98.38 93 GLN A CA 1
ATOM 712 C C . GLN A 1 93 ? 2.606 10.694 -11.534 1.00 98.38 93 GLN A C 1
ATOM 714 O O . GLN A 1 93 ? 2.237 11.290 -10.521 1.00 98.38 93 GLN A O 1
ATOM 719 N N . LYS A 1 94 ? 1.769 9.882 -12.196 1.00 97.94 94 LYS A N 1
ATOM 720 C CA . LYS A 1 94 ? 0.415 9.609 -11.681 1.00 97.94 94 LYS A CA 1
ATOM 721 C C . LYS A 1 94 ? 0.469 8.851 -10.357 1.00 97.94 94 LYS A C 1
ATOM 723 O O . LYS A 1 94 ? -0.325 9.156 -9.473 1.00 97.94 94 LYS A O 1
ATOM 728 N N . ALA A 1 95 ? 1.427 7.940 -10.167 1.00 97.81 95 ALA A N 1
ATOM 729 C CA . ALA A 1 95 ? 1.643 7.307 -8.862 1.00 97.81 95 ALA A CA 1
ATOM 730 C C . ALA A 1 95 ? 2.013 8.326 -7.768 1.00 97.81 95 ALA A C 1
ATOM 732 O O . ALA A 1 95 ? 1.584 8.183 -6.624 1.00 97.81 95 ALA A O 1
ATOM 733 N N . VAL A 1 96 ? 2.749 9.388 -8.117 1.00 98.38 96 VAL A N 1
ATOM 734 C CA . VAL A 1 96 ? 3.048 10.492 -7.189 1.00 98.38 96 VAL A 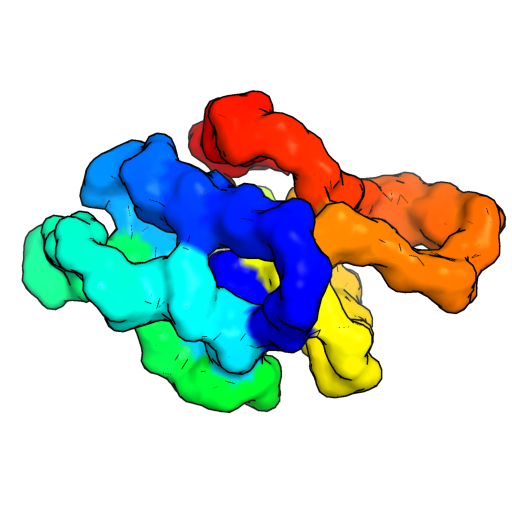CA 1
ATOM 735 C C . VAL A 1 96 ? 1.776 11.269 -6.839 1.00 98.38 96 VAL A C 1
ATOM 737 O O . VAL A 1 96 ? 1.554 11.563 -5.670 1.00 98.38 96 VAL A O 1
ATOM 740 N N . ALA A 1 97 ? 0.902 11.546 -7.810 1.00 98.56 97 ALA A N 1
ATOM 741 C CA . ALA A 1 97 ? -0.385 12.192 -7.542 1.00 98.56 97 ALA A CA 1
ATOM 742 C C . ALA A 1 97 ? -1.279 11.345 -6.615 1.00 98.56 97 ALA A C 1
ATOM 744 O O . ALA A 1 97 ? -1.860 11.876 -5.670 1.00 98.56 97 ALA A O 1
ATOM 745 N N . VAL A 1 98 ? -1.334 10.025 -6.833 1.00 98.50 98 VAL A N 1
ATOM 746 C CA . VAL A 1 98 ? -2.053 9.091 -5.949 1.00 98.50 98 VAL A CA 1
ATOM 747 C C . VAL A 1 98 ? -1.459 9.099 -4.540 1.00 98.50 98 VAL A C 1
ATOM 749 O O . VAL A 1 98 ? -2.209 9.174 -3.569 1.00 98.50 98 VAL A O 1
ATOM 752 N N . LEU A 1 99 ? -0.129 9.079 -4.410 1.00 98.44 99 LEU A N 1
ATOM 753 C CA . LEU A 1 99 ? 0.535 9.185 -3.111 1.00 98.44 99 LEU A CA 1
ATOM 754 C C . LEU A 1 99 ? 0.124 10.474 -2.391 1.00 98.44 99 LEU A C 1
ATOM 756 O O . LEU A 1 99 ? -0.341 10.408 -1.259 1.00 98.44 99 LEU A O 1
ATOM 760 N N . LEU A 1 100 ? 0.232 11.631 -3.050 1.00 98.50 100 LEU A N 1
ATOM 761 C CA . LEU A 1 100 ? -0.150 12.918 -2.459 1.00 98.50 100 LEU A CA 1
ATOM 762 C C . LEU A 1 100 ? -1.628 12.952 -2.040 1.00 98.50 100 LEU A C 1
ATOM 764 O O . LEU A 1 100 ? -1.940 13.505 -0.987 1.00 98.50 100 LEU A O 1
ATOM 768 N N . ALA A 1 101 ? -2.525 12.323 -2.806 1.00 98.75 101 ALA A N 1
ATOM 769 C CA . ALA A 1 101 ? -3.932 12.194 -2.434 1.00 98.75 101 ALA 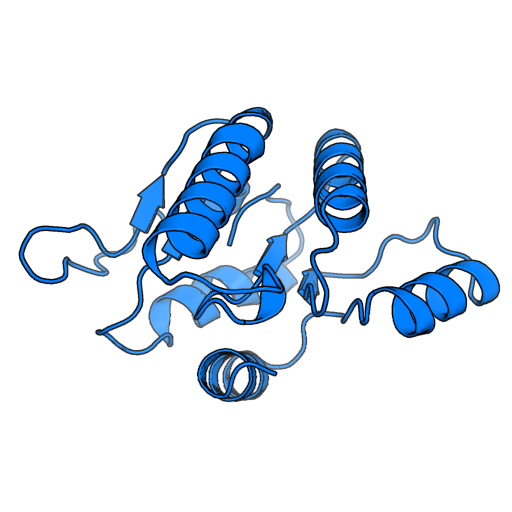A CA 1
ATOM 770 C C . ALA A 1 101 ? -4.124 11.354 -1.158 1.00 98.75 101 ALA A C 1
ATOM 772 O O . ALA A 1 101 ? -4.876 11.754 -0.273 1.00 98.75 101 ALA A O 1
ATOM 773 N N . LEU A 1 102 ? -3.417 10.228 -1.014 1.00 98.62 102 LEU A N 1
ATOM 774 C CA . LEU A 1 102 ? -3.467 9.410 0.206 1.00 98.62 102 LEU A CA 1
ATOM 775 C C . LEU A 1 102 ? -2.920 10.167 1.426 1.00 98.62 102 LEU A C 1
ATOM 777 O O . LEU A 1 102 ? -3.528 10.123 2.495 1.00 98.62 102 LEU A O 1
ATOM 781 N N . LEU A 1 103 ? -1.818 10.908 1.259 1.00 98.38 103 LEU A N 1
ATOM 782 C CA . LEU A 1 103 ? -1.262 11.753 2.322 1.00 98.38 103 LEU A CA 1
ATOM 783 C C . LEU A 1 103 ? -2.240 12.865 2.729 1.00 98.38 103 LEU A C 1
ATOM 785 O O . LEU A 1 103 ? -2.409 13.130 3.917 1.00 98.38 103 LEU A O 1
ATOM 789 N N . PHE A 1 104 ? -2.924 13.482 1.759 1.00 98.50 104 PHE A N 1
ATOM 790 C CA . PHE A 1 104 ? -3.975 14.472 2.014 1.00 98.50 104 PHE A CA 1
ATOM 791 C C . PHE A 1 104 ? -5.158 13.878 2.792 1.00 98.50 104 PHE A C 1
ATOM 793 O O . PHE A 1 104 ? -5.672 14.513 3.709 1.00 98.50 104 PHE A O 1
ATOM 800 N N . LEU A 1 105 ? -5.551 12.639 2.481 1.00 98.38 105 LEU A N 1
ATOM 801 C CA . LEU A 1 105 ? -6.586 11.896 3.211 1.00 98.38 105 LEU A CA 1
ATOM 802 C C . LEU A 1 105 ? -6.142 11.439 4.614 1.00 98.38 105 LEU A C 1
ATOM 804 O O . LEU A 1 105 ? -6.931 10.833 5.339 1.00 98.38 105 LEU A O 1
ATOM 808 N N . GLY A 1 106 ? -4.901 11.729 5.010 1.00 98.00 106 GLY A N 1
ATOM 809 C CA . GLY A 1 106 ? -4.371 11.419 6.333 1.00 98.00 106 GLY A CA 1
ATOM 810 C C . GLY A 1 106 ? -3.849 9.992 6.484 1.00 98.00 106 GLY A C 1
ATOM 811 O O . GLY A 1 106 ? -3.610 9.570 7.614 1.00 98.00 106 GLY A O 1
ATOM 812 N N . VAL A 1 107 ? -3.651 9.253 5.387 1.00 98.44 107 VAL A N 1
ATOM 813 C CA . VAL A 1 107 ? -3.027 7.923 5.431 1.00 98.44 107 VAL A CA 1
ATOM 814 C C . VAL A 1 107 ? -1.562 8.057 5.849 1.00 98.44 107 VAL A C 1
ATOM 816 O O . VAL A 1 107 ? -0.818 8.887 5.320 1.00 98.44 107 VAL A O 1
ATOM 819 N N . LYS A 1 108 ? -1.143 7.223 6.799 1.00 98.56 108 LYS A N 1
ATOM 820 C CA . LYS A 1 108 ? 0.211 7.157 7.350 1.00 98.56 108 LYS A CA 1
ATOM 821 C C . LYS A 1 108 ? 0.769 5.741 7.236 1.00 98.56 108 LYS A C 1
ATOM 823 O O . LYS A 1 108 ? 0.032 4.787 7.021 1.00 98.56 108 LYS A O 1
ATOM 828 N N . GLY A 1 109 ? 2.085 5.599 7.389 1.00 98.25 109 GLY A N 1
ATOM 829 C CA . GLY A 1 109 ? 2.728 4.280 7.416 1.00 98.25 109 GLY A CA 1
ATOM 830 C C . GLY A 1 109 ? 2.886 3.624 6.040 1.00 98.25 109 GLY A C 1
ATOM 831 O O . GLY A 1 109 ? 3.116 2.419 5.967 1.00 98.25 109 GLY A O 1
ATOM 832 N N . ILE A 1 110 ? 2.759 4.394 4.952 1.00 98.75 110 ILE A N 1
ATOM 833 C CA . ILE A 1 110 ? 2.866 3.882 3.580 1.00 98.75 110 ILE A CA 1
ATOM 834 C C . ILE A 1 110 ? 4.295 3.394 3.319 1.00 98.75 110 ILE A C 1
ATOM 836 O O . ILE A 1 110 ? 5.243 4.180 3.392 1.00 98.75 110 ILE A O 1
ATOM 840 N N . ARG A 1 111 ? 4.439 2.121 2.941 1.00 98.75 111 ARG A N 1
ATOM 841 C CA . ARG A 1 111 ? 5.642 1.592 2.290 1.00 98.75 111 ARG A CA 1
ATOM 842 C C . ARG A 1 111 ? 5.607 1.957 0.810 1.00 98.75 111 ARG A C 1
ATOM 844 O O . ARG A 1 111 ? 4.617 1.705 0.124 1.00 98.75 111 ARG A O 1
ATOM 851 N N . LEU A 1 112 ? 6.670 2.596 0.335 1.00 98.62 112 LEU A N 1
ATOM 852 C CA . LEU A 1 112 ? 6.813 3.076 -1.035 1.00 98.62 112 LEU A CA 1
ATOM 853 C C . LEU A 1 112 ? 8.081 2.485 -1.656 1.00 98.62 112 LEU A C 1
ATOM 855 O O . LEU A 1 112 ? 9.185 2.716 -1.159 1.00 98.62 112 LEU A O 1
ATOM 859 N N . GLY A 1 113 ? 7.924 1.754 -2.760 1.00 97.94 113 GLY A N 1
ATOM 860 C CA . GLY A 1 113 ? 9.024 1.004 -3.366 1.00 97.94 113 GLY A CA 1
ATOM 861 C C . GLY A 1 113 ? 8.945 0.835 -4.889 1.00 97.94 113 GLY A C 1
ATOM 862 O O . GLY A 1 113 ? 8.003 1.304 -5.537 1.00 97.94 113 GLY A O 1
ATOM 863 N N . PRO A 1 114 ? 9.952 0.176 -5.495 1.00 96.50 114 PRO A N 1
ATOM 864 C CA . PRO A 1 114 ? 11.050 -0.542 -4.825 1.00 96.50 114 PRO A CA 1
ATOM 865 C C . PRO A 1 114 ? 12.171 0.371 -4.293 1.00 96.50 114 PRO A C 1
ATOM 867 O O . PRO A 1 114 ? 13.031 -0.074 -3.546 1.00 96.50 114 PRO A O 1
ATOM 870 N N . THR A 1 115 ? 12.183 1.651 -4.672 1.00 96.25 115 THR A N 1
ATOM 871 C CA . THR A 1 115 ? 13.083 2.673 -4.116 1.00 96.25 115 THR A CA 1
ATOM 872 C C . THR A 1 115 ? 12.286 3.929 -3.800 1.00 96.25 115 THR A C 1
ATOM 874 O O . THR A 1 115 ? 11.243 4.167 -4.410 1.00 96.25 115 THR A O 1
ATOM 877 N N . LEU A 1 116 ? 12.791 4.786 -2.915 1.00 94.81 116 LEU A N 1
ATOM 878 C CA . LEU A 1 116 ? 12.201 6.112 -2.731 1.00 94.81 116 LEU A CA 1
ATOM 879 C C . LEU A 1 116 ? 12.482 7.020 -3.948 1.00 94.81 116 LEU A C 1
ATOM 881 O O . LEU A 1 116 ? 13.487 6.824 -4.642 1.00 94.81 116 LEU A O 1
ATOM 885 N N . PRO A 1 117 ? 11.612 8.005 -4.240 1.00 93.06 117 PRO A N 1
ATOM 886 C CA . PRO A 1 117 ? 11.840 8.939 -5.336 1.00 93.06 117 PRO A CA 1
ATOM 887 C C . PRO A 1 117 ? 13.099 9.790 -5.177 1.00 93.06 117 PRO A C 1
ATOM 889 O O . PRO A 1 117 ? 13.281 10.470 -4.172 1.00 93.06 117 PRO A O 1
ATOM 892 N N . ALA A 1 118 ? 13.928 9.826 -6.224 1.00 94.81 118 ALA A N 1
ATOM 893 C CA . ALA A 1 118 ? 15.181 10.587 -6.240 1.00 94.81 118 ALA A CA 1
ATOM 894 C C . ALA A 1 118 ? 14.986 12.114 -6.144 1.00 94.81 118 ALA A C 1
ATOM 896 O O . ALA A 1 118 ? 15.917 12.833 -5.797 1.00 94.81 118 ALA A O 1
ATOM 897 N N . PHE A 1 119 ? 13.782 12.620 -6.435 1.00 95.44 119 PHE A N 1
ATOM 898 C CA . PHE A 1 119 ? 13.452 14.041 -6.289 1.00 95.44 119 PHE A CA 1
ATOM 899 C C . PHE A 1 119 ? 13.200 14.463 -4.831 1.00 95.44 119 PHE A C 1
ATOM 901 O O . PHE A 1 119 ? 13.005 15.647 -4.561 1.00 95.44 119 PHE A O 1
ATOM 908 N N . LEU A 1 120 ? 13.184 13.522 -3.881 1.00 93.69 120 LEU A N 1
ATOM 909 C CA . LEU A 1 120 ? 13.095 13.836 -2.459 1.00 93.69 120 LEU A CA 1
ATOM 910 C C . LEU A 1 120 ? 14.485 14.196 -1.934 1.00 93.69 120 LEU A C 1
ATOM 912 O O . LEU A 1 120 ? 15.327 13.328 -1.714 1.00 93.69 120 LEU A O 1
ATOM 916 N N . SER A 1 121 ? 14.720 15.488 -1.700 1.00 96.00 121 SER A N 1
ATOM 917 C CA . SER A 1 121 ? 15.912 15.916 -0.967 1.00 96.00 121 SER A CA 1
ATOM 918 C C . SER A 1 121 ? 15.880 15.369 0.470 1.00 96.00 121 SER A C 1
ATOM 920 O O . SER A 1 121 ? 14.792 15.120 0.998 1.00 96.00 121 SER A O 1
ATOM 922 N N . PRO A 1 122 ? 17.030 15.236 1.158 1.00 95.75 122 PRO A N 1
ATOM 923 C CA . PRO A 1 122 ? 17.060 14.736 2.534 1.00 95.75 122 PRO A CA 1
ATOM 924 C C . PRO A 1 122 ? 16.134 15.504 3.492 1.00 95.75 122 PRO A C 1
ATOM 926 O O . PRO A 1 122 ? 15.468 14.898 4.329 1.00 95.75 122 PRO A O 1
ATOM 929 N N . GLY A 1 123 ? 16.034 16.830 3.336 1.00 96.81 123 GLY A N 1
ATOM 930 C CA . GLY A 1 123 ? 15.130 17.661 4.137 1.00 96.81 123 GLY A CA 1
ATOM 931 C C . GLY A 1 123 ? 13.652 17.364 3.871 1.00 96.81 123 GLY A C 1
ATOM 932 O O . GLY A 1 123 ? 12.873 17.234 4.811 1.00 96.81 123 GLY A O 1
ATOM 933 N N . VAL A 1 124 ? 13.267 17.191 2.602 1.00 93.62 124 VAL A N 1
ATOM 934 C CA . VAL A 1 124 ? 11.885 16.846 2.230 1.00 93.62 124 VAL A CA 1
ATOM 935 C C . VAL A 1 124 ? 11.542 15.423 2.673 1.00 93.62 124 VAL A C 1
ATOM 937 O O . VAL A 1 124 ? 10.479 15.204 3.251 1.00 93.62 124 VAL A O 1
ATOM 940 N N . ALA A 1 125 ? 12.451 14.465 2.470 1.00 93.62 125 ALA A N 1
ATOM 941 C CA . ALA A 1 125 ? 12.278 13.087 2.921 1.00 93.62 125 ALA A CA 1
ATOM 942 C C . ALA A 1 125 ? 12.054 13.021 4.440 1.00 93.62 125 ALA A C 1
ATOM 944 O O . ALA A 1 125 ? 11.120 12.362 4.889 1.00 93.62 125 ALA A O 1
ATOM 945 N N . LYS A 1 126 ? 12.838 13.776 5.224 1.00 95.25 126 LYS A N 1
ATOM 946 C CA . LYS A 1 126 ? 12.666 13.880 6.679 1.00 95.25 126 LYS A CA 1
ATOM 947 C C . LYS A 1 126 ? 11.267 14.370 7.064 1.00 95.25 126 LYS A C 1
ATOM 949 O O . LYS A 1 126 ? 10.628 13.748 7.905 1.00 95.25 126 LYS A O 1
ATOM 954 N N . VAL A 1 127 ? 10.756 15.419 6.415 1.00 96.38 127 VAL A N 1
ATOM 955 C CA . VAL A 1 127 ? 9.397 15.930 6.680 1.00 96.38 127 VAL A CA 1
ATOM 956 C C . VAL A 1 127 ? 8.332 14.875 6.372 1.00 96.38 127 VAL A C 1
ATOM 958 O O . VAL A 1 127 ? 7.394 14.706 7.150 1.00 96.38 127 VAL A O 1
ATOM 961 N N . LEU A 1 128 ? 8.475 14.141 5.264 1.00 95.62 128 LEU A N 1
ATOM 962 C CA . LEU A 1 128 ? 7.532 13.082 4.902 1.00 95.62 128 LEU A CA 1
ATOM 963 C C . LEU A 1 128 ? 7.535 11.927 5.914 1.00 95.62 128 LEU A C 1
ATOM 965 O O . LEU A 1 128 ? 6.469 11.429 6.277 1.00 95.62 128 LEU A O 1
ATOM 969 N N . VAL A 1 129 ? 8.710 11.540 6.413 1.00 95.31 129 VAL A N 1
ATOM 970 C CA . VAL A 1 129 ? 8.843 10.534 7.477 1.00 95.31 129 VAL A CA 1
ATOM 971 C C . VAL A 1 129 ? 8.221 11.041 8.782 1.00 95.31 129 VAL A C 1
ATOM 973 O O . VAL A 1 129 ? 7.383 10.358 9.360 1.00 95.31 129 VAL A O 1
ATOM 976 N N . GLU A 1 130 ? 8.553 12.255 9.224 1.00 97.38 130 GLU A N 1
ATOM 977 C CA . GLU A 1 130 ? 8.067 12.808 10.497 1.00 97.38 130 GLU A CA 1
ATOM 978 C C . GLU A 1 130 ? 6.549 13.034 10.521 1.00 97.38 130 GLU A C 1
ATOM 980 O O . GLU A 1 130 ? 5.907 12.840 11.553 1.00 97.38 130 GLU A O 1
ATOM 985 N N . LYS A 1 131 ? 5.955 13.466 9.402 1.00 97.50 131 LYS A N 1
ATOM 986 C CA . LYS A 1 131 ? 4.524 13.806 9.339 1.00 97.50 131 LYS A CA 1
ATOM 987 C C . LYS A 1 131 ? 3.637 12.622 8.964 1.00 97.50 131 LYS A C 1
ATOM 989 O O . LYS A 1 131 ? 2.527 12.512 9.490 1.00 97.50 131 LYS A O 1
ATOM 994 N N . PHE A 1 132 ? 4.113 11.753 8.074 1.00 98.00 132 PHE A N 1
ATOM 995 C CA . PHE A 1 132 ? 3.298 10.700 7.464 1.00 98.00 132 PHE A CA 1
ATOM 996 C C . PHE A 1 132 ? 3.837 9.289 7.689 1.00 98.00 132 PHE A C 1
ATOM 998 O O . PHE A 1 132 ? 3.177 8.325 7.306 1.00 98.00 132 PHE A O 1
ATOM 1005 N N . ASN A 1 133 ? 5.003 9.137 8.323 1.00 98.12 133 ASN A N 1
ATOM 1006 C CA . ASN A 1 133 ? 5.629 7.837 8.551 1.00 98.12 133 ASN A CA 1
ATOM 1007 C C . ASN A 1 133 ? 5.800 7.043 7.238 1.00 98.12 133 ASN A C 1
ATOM 1009 O O . ASN A 1 133 ? 5.490 5.855 7.187 1.00 98.12 133 ASN A O 1
ATOM 1013 N N . ILE A 1 134 ? 6.223 7.711 6.152 1.00 97.81 134 ILE A N 1
ATOM 1014 C CA . ILE A 1 134 ? 6.567 7.023 4.896 1.00 97.81 134 ILE A CA 1
ATOM 1015 C C . ILE A 1 134 ? 7.783 6.130 5.134 1.00 97.81 134 ILE A C 1
ATOM 1017 O O . ILE A 1 134 ? 8.752 6.539 5.772 1.00 97.81 134 ILE A O 1
ATOM 1021 N N . LYS A 1 135 ? 7.741 4.924 4.573 1.00 98.06 135 LYS A N 1
ATOM 1022 C CA . LYS A 1 135 ? 8.789 3.912 4.688 1.00 98.06 135 LYS A CA 1
ATOM 1023 C C . LYS A 1 135 ? 9.257 3.486 3.305 1.00 98.06 135 LYS A C 1
ATOM 1025 O O . LYS A 1 135 ? 8.468 3.450 2.363 1.00 98.06 135 LYS A O 1
ATOM 1030 N N . ALA A 1 136 ? 10.530 3.134 3.184 1.00 97.69 136 ALA A N 1
ATOM 1031 C CA . ALA A 1 136 ? 10.977 2.328 2.055 1.00 97.69 136 ALA A CA 1
ATOM 1032 C C . ALA A 1 136 ? 10.490 0.881 2.240 1.00 97.69 136 ALA A C 1
ATOM 1034 O O . ALA A 1 136 ? 10.295 0.441 3.374 1.00 97.69 136 ALA A O 1
ATOM 1035 N N . THR A 1 137 ? 10.316 0.150 1.140 1.00 98.19 137 THR A N 1
ATOM 1036 C CA . THR A 1 137 ? 10.228 -1.318 1.178 1.00 98.19 137 THR A CA 1
ATOM 1037 C C . THR A 1 137 ? 11.544 -1.904 1.695 1.00 98.19 137 THR A C 1
ATOM 1039 O O . THR A 1 137 ? 12.616 -1.391 1.362 1.00 98.19 137 THR A O 1
ATOM 1042 N N . GLY A 1 138 ? 11.465 -2.961 2.494 1.00 97.44 138 GLY A N 1
ATOM 1043 C CA . GLY A 1 138 ? 12.589 -3.705 3.050 1.00 97.44 138 GLY A CA 1
ATOM 1044 C C . GLY A 1 138 ? 12.565 -5.173 2.624 1.00 97.44 138 GLY A C 1
ATOM 1045 O O . GLY A 1 138 ? 12.284 -5.499 1.472 1.00 97.44 138 GLY A O 1
ATOM 1046 N N . GLU A 1 139 ? 12.885 -6.065 3.561 1.00 98.31 139 GLU A N 1
ATOM 1047 C CA . GLU A 1 139 ? 12.856 -7.513 3.341 1.00 98.31 139 GLU A CA 1
ATOM 1048 C C . GLU A 1 139 ? 11.420 -8.047 3.385 1.00 98.31 139 GLU A C 1
ATOM 1050 O O . GLU A 1 139 ? 10.680 -7.753 4.326 1.00 98.31 139 GLU A O 1
ATOM 1055 N N . VAL A 1 140 ? 11.054 -8.904 2.423 1.00 98.69 140 VAL A N 1
ATOM 1056 C CA . VAL A 1 140 ? 9.689 -9.450 2.251 1.00 98.69 140 VAL A CA 1
ATOM 1057 C C . VAL A 1 140 ? 9.113 -9.975 3.563 1.00 98.69 140 VAL A C 1
ATOM 1059 O O . VAL A 1 140 ? 8.019 -9.587 3.966 1.00 98.69 140 VAL A O 1
ATOM 1062 N N . LYS A 1 141 ? 9.861 -10.833 4.268 1.00 98.50 141 LYS A N 1
ATOM 1063 C CA . LYS A 1 141 ? 9.398 -11.417 5.531 1.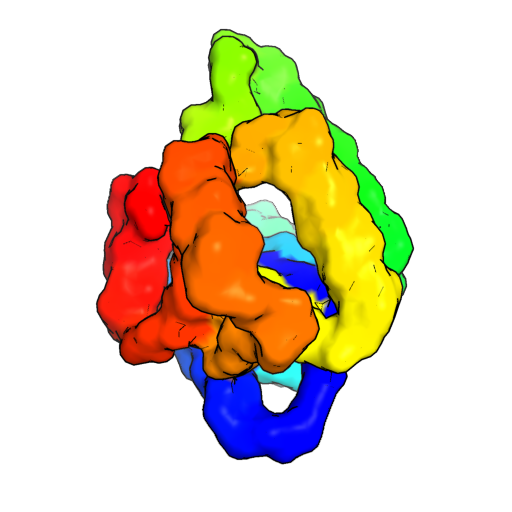00 98.50 141 LYS A CA 1
ATOM 1064 C C . LYS A 1 141 ? 9.161 -10.355 6.607 1.00 98.50 141 LYS A C 1
ATOM 1066 O O . LYS A 1 141 ? 8.141 -10.398 7.287 1.00 98.50 141 LYS A O 1
ATOM 1071 N N . ALA A 1 142 ? 10.096 -9.419 6.763 1.00 98.69 142 ALA A N 1
ATOM 1072 C CA . ALA A 1 142 ? 10.009 -8.388 7.791 1.00 98.69 142 ALA A CA 1
ATOM 1073 C C . ALA A 1 142 ? 8.830 -7.441 7.535 1.00 98.69 142 ALA A C 1
ATOM 1075 O O . ALA A 1 142 ? 8.127 -7.059 8.470 1.00 98.69 142 ALA A O 1
ATOM 1076 N N . ASP A 1 143 ? 8.589 -7.097 6.271 1.00 98.81 143 ASP A N 1
ATOM 1077 C CA . ASP A 1 143 ? 7.483 -6.228 5.894 1.00 98.81 143 ASP A CA 1
ATOM 1078 C C . ASP A 1 143 ? 6.128 -6.925 5.988 1.00 98.81 143 ASP A C 1
ATOM 1080 O O . ASP A 1 143 ? 5.189 -6.313 6.494 1.00 98.81 143 ASP A O 1
ATOM 1084 N N . VAL A 1 144 ? 6.024 -8.204 5.608 1.00 98.81 144 VAL A N 1
ATOM 1085 C CA . VAL A 1 144 ? 4.814 -9.005 5.855 1.00 98.81 144 VAL A CA 1
ATOM 1086 C C . VAL A 1 144 ? 4.517 -9.067 7.354 1.00 98.81 144 VAL A C 1
ATOM 1088 O O . VAL A 1 144 ? 3.417 -8.698 7.762 1.00 98.81 144 VAL A O 1
ATOM 1091 N N . ASP A 1 145 ? 5.494 -9.439 8.186 1.00 98.69 145 ASP A N 1
ATOM 1092 C CA . ASP A 1 145 ? 5.312 -9.533 9.641 1.00 98.69 145 ASP A CA 1
ATOM 1093 C C . ASP A 1 145 ? 4.886 -8.175 10.244 1.00 98.69 145 ASP A C 1
ATOM 1095 O O . ASP A 1 145 ? 3.988 -8.105 11.087 1.00 98.69 145 ASP A O 1
ATOM 1099 N N . ALA A 1 146 ? 5.475 -7.068 9.778 1.00 98.69 146 ALA A N 1
ATOM 1100 C CA . ALA A 1 146 ? 5.131 -5.728 10.243 1.00 98.69 146 ALA A CA 1
ATOM 1101 C C . ALA A 1 146 ? 3.741 -5.260 9.775 1.00 98.69 146 ALA A C 1
ATOM 1103 O O . ALA A 1 146 ? 3.010 -4.668 10.570 1.00 98.69 146 ALA A O 1
ATOM 1104 N N . MET A 1 147 ? 3.344 -5.549 8.531 1.00 98.75 147 MET A N 1
ATOM 1105 C CA . MET A 1 147 ? 1.996 -5.258 8.027 1.00 98.75 147 MET A CA 1
ATOM 1106 C C . MET A 1 147 ? 0.925 -6.036 8.797 1.00 98.75 147 MET A C 1
ATOM 1108 O O . MET A 1 147 ? -0.096 -5.461 9.171 1.00 98.75 147 MET A O 1
ATOM 1112 N N . MET A 1 148 ? 1.176 -7.312 9.109 1.00 98.44 148 MET A N 1
ATOM 1113 C CA . MET A 1 148 ? 0.263 -8.127 9.922 1.00 98.44 148 MET A CA 1
ATOM 1114 C C . MET A 1 148 ? 0.158 -7.634 11.370 1.00 98.44 148 MET A C 1
ATOM 1116 O O . MET A 1 148 ? -0.869 -7.826 12.015 1.00 98.44 148 MET A O 1
ATOM 1120 N N . ALA A 1 149 ? 1.190 -6.953 11.872 1.00 98.25 149 ALA A N 1
ATOM 1121 C CA . ALA A 1 149 ? 1.174 -6.287 13.172 1.00 98.25 149 ALA A CA 1
ATOM 1122 C C . ALA A 1 149 ? 0.577 -4.863 13.138 1.00 98.25 149 ALA A C 1
ATOM 1124 O O . ALA A 1 149 ? 0.584 -4.193 14.173 1.00 98.25 149 ALA A O 1
ATOM 1125 N N . GLY A 1 150 ? 0.109 -4.381 11.979 1.00 96.94 150 GLY A N 1
ATOM 1126 C CA . GLY A 1 150 ? -0.428 -3.027 11.808 1.00 96.94 150 GLY A CA 1
ATOM 1127 C C . GLY A 1 150 ? 0.625 -1.924 11.959 1.00 96.94 150 GLY A C 1
ATOM 1128 O O . GLY A 1 150 ? 0.323 -0.866 12.510 1.00 96.94 150 GLY A O 1
ATOM 1129 N N . LYS A 1 151 ? 1.876 -2.186 11.546 1.00 92.50 151 LYS A N 1
ATOM 1130 C CA . LYS A 1 151 ? 3.026 -1.296 11.773 1.00 92.50 151 LYS A CA 1
ATOM 1131 C C . LYS A 1 151 ? 3.607 -0.658 10.523 1.00 92.50 151 LYS A C 1
ATOM 1133 O O . LYS A 1 151 ? 4.113 -1.316 9.575 1.00 92.50 151 LYS A O 1
#

Sequence (151 aa):
MGGCDGRQPGRSYFTEVAENLPKDTVILTAGCAKYRYNKLQLGDIGGIPRVLDAGQCNDSYSLAVVALKLKEVFGLKDINELPISFDIAWYEQKAVAVLLALLFLGVKGIRLGPTLPAFLSPGVAKVLVEKFNIKATGEVKADVDAMMAGK